Protein AF-A0A0F9FV15-F1 (afdb_monomer_lite)

Structure (mmCIF, N/CA/C/O backbone):
data_AF-A0A0F9FV15-F1
#
_entry.id   AF-A0A0F9FV15-F1
#
loop_
_atom_site.group_PDB
_atom_site.id
_atom_site.type_symbol
_atom_site.label_atom_id
_atom_site.label_alt_id
_atom_site.label_comp_id
_atom_site.label_asym_id
_atom_site.label_entity_id
_atom_site.label_seq_id
_atom_site.pdbx_PDB_ins_code
_atom_site.Cartn_x
_atom_site.Cartn_y
_atom_site.Cartn_z
_atom_site.occupancy
_atom_site.B_iso_or_equiv
_atom_site.auth_seq_id
_atom_site.auth_comp_id
_atom_site.auth_asym_id
_atom_site.auth_atom_id
_atom_site.pdbx_PDB_model_num
ATOM 1 N N . MET A 1 1 ? 8.257 -14.626 1.546 1.00 50.00 1 MET A N 1
ATOM 2 C CA . MET A 1 1 ? 8.075 -13.370 0.787 1.00 50.00 1 MET A CA 1
ATOM 3 C C . MET A 1 1 ? 9.461 -12.775 0.579 1.00 50.00 1 MET A C 1
ATOM 5 O O . MET A 1 1 ? 10.191 -12.655 1.554 1.00 50.00 1 MET A O 1
ATOM 9 N N . ASN A 1 2 ? 9.892 -12.571 -0.666 1.00 50.44 2 ASN A N 1
ATOM 10 C CA . ASN A 1 2 ? 11.296 -12.296 -0.991 1.00 50.44 2 ASN A CA 1
ATOM 11 C C . ASN A 1 2 ? 11.579 -10.790 -0.816 1.00 50.44 2 ASN A C 1
ATOM 13 O O . ASN A 1 2 ? 11.057 -9.990 -1.587 1.00 50.44 2 ASN A O 1
ATOM 17 N N . PHE A 1 3 ? 12.352 -10.392 0.203 1.00 55.72 3 PHE A N 1
ATOM 18 C CA . PHE A 1 3 ? 12.644 -8.977 0.518 1.00 55.72 3 PHE A CA 1
ATOM 19 C C . PHE A 1 3 ? 13.227 -8.197 -0.671 1.00 55.72 3 PHE A C 1
ATOM 21 O O . PHE A 1 3 ? 12.973 -7.001 -0.813 1.00 55.72 3 PHE A O 1
ATOM 28 N N . ASN A 1 4 ? 13.945 -8.893 -1.555 1.00 61.78 4 ASN A N 1
ATOM 29 C CA . ASN A 1 4 ? 14.524 -8.318 -2.766 1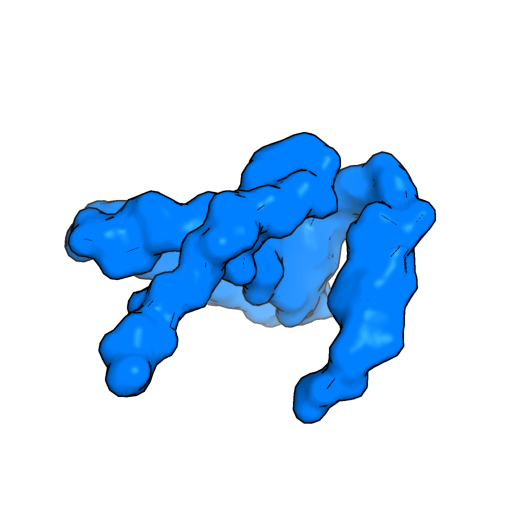.00 61.78 4 ASN A CA 1
ATOM 30 C C . ASN A 1 4 ? 13.462 -7.738 -3.711 1.00 61.78 4 ASN A C 1
ATOM 32 O O . ASN A 1 4 ? 13.686 -6.674 -4.272 1.00 61.78 4 ASN A O 1
ATOM 36 N N . LEU A 1 5 ? 12.278 -8.356 -3.807 1.00 63.38 5 LEU A N 1
ATOM 37 C CA . LEU A 1 5 ? 11.207 -7.897 -4.699 1.00 63.38 5 LEU A CA 1
ATOM 38 C C . LEU A 1 5 ? 10.641 -6.538 -4.263 1.00 63.38 5 LEU A C 1
ATOM 40 O O . LEU A 1 5 ? 10.413 -5.666 -5.092 1.00 63.38 5 LEU A O 1
ATOM 44 N N . ILE A 1 6 ? 10.445 -6.333 -2.956 1.00 65.88 6 ILE A N 1
ATOM 45 C CA . ILE A 1 6 ? 9.956 -5.051 -2.420 1.00 65.88 6 ILE A CA 1
ATOM 46 C C . ILE A 1 6 ? 10.995 -3.956 -2.671 1.00 65.88 6 ILE A C 1
ATOM 48 O O . ILE A 1 6 ? 10.652 -2.856 -3.094 1.00 65.88 6 ILE A O 1
ATOM 52 N N . TYR A 1 7 ? 12.275 -4.261 -2.455 1.00 66.19 7 TYR A N 1
ATOM 53 C CA . TYR A 1 7 ? 13.356 -3.317 -2.726 1.00 66.19 7 TYR A CA 1
ATOM 54 C C . TYR A 1 7 ? 13.501 -2.986 -4.214 1.00 66.19 7 TYR A C 1
ATOM 56 O O . TYR A 1 7 ? 13.782 -1.838 -4.543 1.00 66.19 7 TYR A O 1
ATOM 64 N N . GLU A 1 8 ? 13.301 -3.951 -5.110 1.00 63.88 8 GLU A N 1
ATOM 65 C CA . GLU A 1 8 ? 13.301 -3.722 -6.559 1.00 63.88 8 GLU A CA 1
ATOM 66 C C . GLU A 1 8 ? 12.119 -2.857 -7.008 1.00 63.88 8 GLU A C 1
ATOM 68 O O . GLU A 1 8 ? 12.313 -1.941 -7.806 1.00 63.88 8 GLU A O 1
ATOM 73 N N . ILE A 1 9 ? 10.928 -3.080 -6.439 1.00 66.38 9 ILE A N 1
ATOM 74 C CA . ILE A 1 9 ? 9.743 -2.240 -6.666 1.00 66.38 9 ILE A CA 1
ATOM 75 C C . ILE A 1 9 ? 10.018 -0.794 -6.237 1.00 66.38 9 ILE A C 1
ATOM 77 O O . ILE A 1 9 ? 9.727 0.137 -6.979 1.00 66.38 9 ILE A O 1
ATOM 81 N N . LEU A 1 10 ? 10.624 -0.590 -5.066 1.00 64.69 10 LEU A N 1
ATOM 82 C CA . LEU A 1 10 ? 10.887 0.753 -4.536 1.00 64.69 10 LEU A CA 1
ATOM 83 C C . LEU A 1 10 ? 12.063 1.465 -5.207 1.00 64.69 10 LEU A C 1
ATOM 85 O O . LEU A 1 10 ? 12.116 2.693 -5.208 1.00 64.69 10 LEU A O 1
ATOM 89 N N . LYS A 1 11 ? 13.014 0.714 -5.773 1.00 64.12 11 LYS A N 1
ATOM 90 C CA . LYS A 1 11 ? 14.137 1.270 -6.539 1.00 64.12 11 LYS A CA 1
ATOM 91 C C . LYS A 1 11 ? 13.740 1.723 -7.944 1.00 64.12 11 LYS A C 1
ATOM 93 O O . LYS A 1 11 ? 14.502 2.487 -8.530 1.00 64.12 11 LYS A O 1
ATOM 98 N N . ASN A 1 12 ? 12.588 1.293 -8.465 1.00 63.88 12 ASN A N 1
ATOM 99 C CA . ASN A 1 12 ? 12.044 1.779 -9.730 1.00 63.88 12 ASN A CA 1
ATOM 100 C C . ASN A 1 12 ? 10.991 2.879 -9.481 1.00 63.88 12 ASN A C 1
ATOM 102 O O . ASN A 1 12 ? 9.872 2.585 -9.065 1.00 63.88 12 ASN A O 1
ATOM 106 N N . PRO A 1 13 ? 11.325 4.158 -9.735 1.00 52.00 13 PRO A N 1
ATOM 107 C CA . PRO A 1 13 ? 10.467 5.309 -9.451 1.00 52.00 13 PRO A CA 1
ATOM 108 C C . PRO A 1 13 ? 9.295 5.499 -10.431 1.00 52.00 13 PRO A C 1
ATOM 110 O O . PRO A 1 13 ? 8.634 6.535 -10.365 1.00 52.00 13 PRO A O 1
ATOM 113 N N . ASP A 1 14 ? 9.010 4.524 -11.297 1.00 53.75 14 ASP A N 1
ATOM 114 C CA . ASP A 1 14 ? 7.703 4.369 -11.946 1.00 53.75 14 ASP A CA 1
ATOM 115 C C . ASP A 1 14 ? 6.751 3.683 -10.942 1.00 53.75 14 ASP A C 1
ATOM 117 O O . ASP A 1 14 ? 6.433 2.508 -11.082 1.00 53.75 14 ASP A O 1
ATOM 121 N N . LYS A 1 15 ? 6.551 4.258 -9.746 1.00 52.66 15 LYS A N 1
ATOM 122 C CA . LYS A 1 15 ? 5.327 4.987 -9.350 1.00 52.66 15 LYS A CA 1
ATOM 123 C C . LYS A 1 15 ? 4.057 4.258 -9.786 1.00 52.66 15 LYS A C 1
ATOM 125 O O . LYS A 1 15 ? 3.677 4.338 -10.945 1.00 52.66 15 LYS A O 1
ATOM 130 N N . GLU A 1 16 ? 3.414 3.602 -8.822 1.00 50.75 16 GLU A N 1
ATOM 131 C CA . GLU A 1 16 ? 2.010 3.180 -8.872 1.00 50.75 16 GLU A CA 1
ATOM 132 C C . GLU A 1 16 ? 1.560 2.648 -10.245 1.00 50.75 16 GLU A C 1
ATOM 134 O O . GLU A 1 16 ? 0.812 3.254 -11.009 1.00 50.75 16 GLU A O 1
ATOM 139 N N . ASN A 1 17 ? 2.102 1.498 -10.613 1.00 60.78 17 ASN A N 1
ATOM 140 C CA . ASN A 1 17 ? 1.748 0.808 -11.842 1.00 60.78 17 ASN A CA 1
ATOM 141 C C . ASN A 1 17 ? 0.347 0.200 -11.649 1.00 60.78 17 ASN A C 1
ATOM 143 O O . ASN A 1 17 ? -0.067 -0.055 -10.522 1.00 60.78 17 ASN A O 1
ATOM 147 N N . LEU A 1 18 ? -0.359 -0.171 -12.725 1.00 61.81 18 LEU A N 1
ATOM 148 C CA . LEU A 1 18 ? -1.689 -0.827 -12.659 1.00 61.81 18 LEU A CA 1
ATOM 149 C C . LEU A 1 18 ? -1.774 -2.075 -11.745 1.00 61.81 18 LEU A C 1
ATOM 151 O O . LEU A 1 18 ? -2.858 -2.618 -11.543 1.00 61.81 18 LEU A O 1
ATOM 155 N N . ARG A 1 19 ? -0.630 -2.562 -11.255 1.00 72.69 19 ARG A N 1
ATOM 156 C CA . ARG A 1 19 ? -0.461 -3.748 -10.421 1.00 72.69 19 ARG A CA 1
ATOM 157 C C . ARG A 1 19 ? 0.106 -3.459 -9.030 1.00 72.69 19 ARG A C 1
ATOM 159 O O . ARG A 1 19 ? 0.211 -4.406 -8.263 1.00 72.69 19 ARG A O 1
ATOM 166 N N . ILE A 1 20 ? 0.526 -2.236 -8.704 1.00 78.56 20 ILE A N 1
ATOM 167 C CA . ILE A 1 20 ? 1.154 -1.921 -7.413 1.00 78.56 20 ILE A CA 1
ATOM 168 C C . ILE A 1 20 ? 0.519 -0.662 -6.847 1.00 78.56 20 ILE A C 1
ATOM 170 O O . ILE A 1 20 ? 0.592 0.392 -7.466 1.00 78.56 20 ILE A O 1
ATOM 174 N N . GLU A 1 21 ? -0.055 -0.779 -5.655 1.00 84.06 21 GLU A N 1
ATOM 175 C CA . GLU A 1 21 ? -0.725 0.327 -4.976 1.00 84.06 21 GLU A CA 1
ATOM 176 C C . GLU A 1 21 ? -0.123 0.536 -3.581 1.00 84.06 21 GLU A C 1
ATOM 178 O O . GLU A 1 21 ? 0.111 -0.424 -2.835 1.00 84.06 21 GLU A O 1
ATOM 183 N N . TYR A 1 22 ? 0.168 1.790 -3.229 1.00 86.81 22 TYR A N 1
ATOM 184 C CA . TYR A 1 22 ? 0.790 2.150 -1.953 1.00 86.81 22 TYR A CA 1
ATOM 185 C C . TYR A 1 22 ? -0.256 2.665 -0.974 1.00 86.81 22 TYR A C 1
ATOM 187 O O . TYR A 1 22 ? -1.080 3.512 -1.312 1.00 86.81 22 TYR A O 1
ATOM 195 N N . LYS A 1 23 ? -0.216 2.175 0.266 1.00 87.69 23 LYS A N 1
ATOM 196 C CA . LYS A 1 23 ? -1.092 2.646 1.341 1.00 87.69 23 LYS A CA 1
ATOM 197 C C . LYS A 1 23 ? -0.307 2.901 2.615 1.00 87.69 23 LYS A C 1
ATOM 199 O O . LYS A 1 23 ? 0.579 2.140 2.999 1.00 87.69 23 LYS A O 1
ATOM 204 N N . GLN A 1 24 ? -0.702 3.947 3.321 1.00 88.50 24 GLN A N 1
ATOM 205 C CA . GLN A 1 24 ? -0.180 4.292 4.640 1.00 88.50 24 GLN A CA 1
ATOM 206 C C . GLN A 1 24 ? -0.808 3.418 5.730 1.00 88.50 24 GLN A C 1
ATOM 208 O O . GLN A 1 24 ? -1.932 2.941 5.567 1.00 88.50 24 GLN A O 1
ATOM 213 N N . PHE A 1 25 ? -0.143 3.257 6.878 1.00 86.75 25 PHE A N 1
ATOM 214 C CA . PHE A 1 25 ? -0.668 2.449 7.990 1.00 86.75 25 PHE A CA 1
ATOM 215 C C . PHE A 1 25 ? -2.029 2.921 8.500 1.00 86.75 25 PHE A C 1
ATOM 217 O O . PHE A 1 25 ? -2.845 2.096 8.904 1.00 86.75 25 PHE A O 1
ATOM 224 N N . GLY A 1 26 ? -2.317 4.222 8.390 1.00 84.19 26 GLY A N 1
ATOM 225 C CA . GLY A 1 26 ? -3.596 4.798 8.806 1.00 84.19 26 GLY A CA 1
ATOM 226 C C . GLY A 1 26 ? -4.824 4.181 8.122 1.00 84.19 26 GLY A C 1
ATOM 227 O O . GLY A 1 26 ? -5.941 4.291 8.635 1.00 84.19 26 GLY A O 1
ATOM 228 N N . ILE A 1 27 ? -4.648 3.479 6.993 1.00 85.69 27 ILE A N 1
ATOM 229 C CA . ILE A 1 27 ? -5.745 2.750 6.348 1.00 85.69 27 ILE A CA 1
ATOM 230 C C . ILE A 1 27 ? -6.288 1.604 7.217 1.00 85.69 27 ILE A C 1
ATOM 232 O O . ILE A 1 27 ? -7.453 1.222 7.088 1.00 85.69 27 ILE A O 1
ATOM 236 N N . LEU A 1 28 ? -5.467 1.089 8.137 1.00 85.12 28 LEU A N 1
ATOM 237 C CA . LEU A 1 28 ? -5.803 0.000 9.050 1.00 85.12 28 LEU A CA 1
ATOM 238 C C . LEU A 1 28 ? -6.410 0.481 10.377 1.00 85.12 28 LEU A C 1
ATOM 240 O O . LEU A 1 28 ? -6.843 -0.355 11.170 1.00 85.12 28 LEU A O 1
ATOM 244 N N . ASP A 1 29 ? -6.514 1.787 10.621 1.00 86.31 29 ASP A N 1
ATOM 245 C CA . ASP A 1 29 ? -6.964 2.295 11.924 1.00 86.31 29 ASP A CA 1
ATOM 246 C C . ASP A 1 29 ? -8.493 2.384 12.015 1.00 86.31 29 ASP A C 1
ATOM 248 O O . ASP A 1 29 ? -9.105 2.007 13.016 1.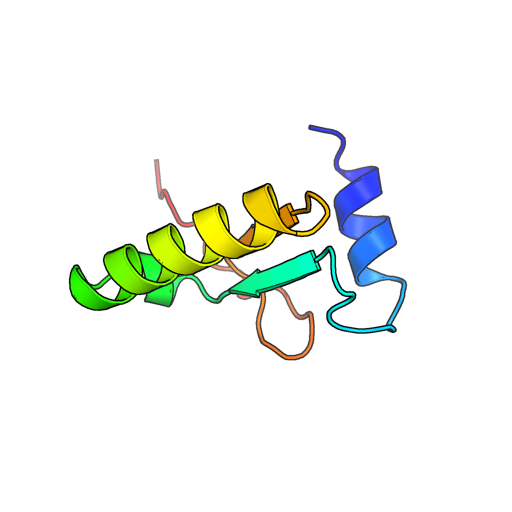00 86.31 29 ASP A O 1
ATOM 252 N N . LYS A 1 30 ? -9.150 2.852 10.947 1.00 86.19 30 LYS A N 1
ATOM 253 C CA . LYS A 1 30 ? -10.596 3.136 10.940 1.00 86.19 30 LYS A CA 1
ATOM 254 C C . LYS A 1 30 ? -11.384 2.071 10.185 1.00 86.19 30 LYS A C 1
ATOM 256 O O . LYS A 1 30 ? -10.991 1.634 9.106 1.00 86.19 30 LYS A O 1
ATOM 261 N N . LYS A 1 31 ? -12.568 1.707 10.699 1.00 86.38 31 LYS A N 1
ATOM 262 C CA . LYS A 1 31 ? -13.483 0.737 10.058 1.00 86.38 31 LYS A CA 1
ATOM 263 C C . LYS A 1 31 ? -13.839 1.125 8.618 1.00 86.38 31 LYS A C 1
ATOM 265 O O . LYS A 1 31 ? -13.938 0.261 7.754 1.00 86.38 31 LYS A O 1
ATOM 270 N N . GLU A 1 32 ? -14.030 2.414 8.365 1.00 87.12 32 GLU A N 1
ATOM 271 C CA . GLU A 1 32 ? -14.354 2.92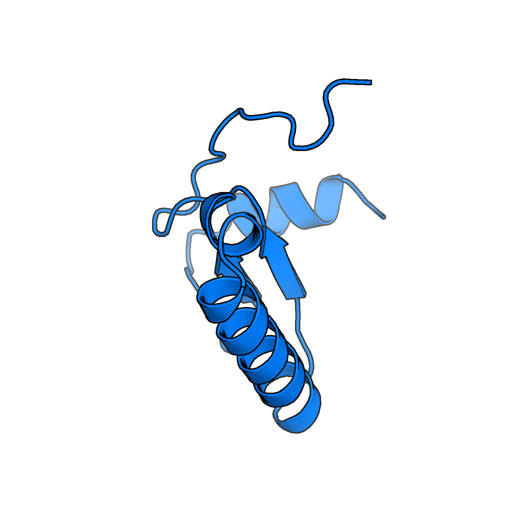7 7.034 1.00 87.12 32 GLU A CA 1
ATOM 272 C C . GLU A 1 32 ? -13.167 2.826 6.068 1.00 87.12 32 GLU A C 1
ATOM 274 O O . GLU A 1 32 ? -13.329 2.359 4.943 1.00 87.12 32 GLU A O 1
ATOM 279 N N . SER A 1 33 ? -11.958 3.154 6.530 1.00 85.19 33 SER A N 1
ATOM 280 C CA . SER A 1 33 ? -10.723 2.989 5.756 1.00 85.19 33 SER A CA 1
ATOM 281 C C . SER A 1 33 ? -10.445 1.521 5.420 1.00 85.19 33 SER A C 1
ATOM 283 O O . SER A 1 33 ? -10.111 1.207 4.281 1.00 85.19 33 SER A O 1
ATOM 285 N N . LYS A 1 34 ? -10.703 0.598 6.357 1.00 87.81 34 LYS A N 1
ATOM 286 C CA . LYS A 1 34 ? -10.627 -0.851 6.102 1.00 87.81 34 LYS A CA 1
ATOM 287 C C . LYS A 1 34 ? -11.597 -1.301 5.011 1.00 87.81 34 LYS A C 1
ATOM 289 O O . LYS A 1 34 ? -11.234 -2.127 4.183 1.00 87.81 34 LYS A O 1
ATOM 294 N N . LYS A 1 35 ? -12.823 -0.762 4.979 1.00 89.75 35 LYS A N 1
ATOM 295 C CA . LYS A 1 35 ? -13.780 -1.067 3.899 1.00 89.75 35 LYS A CA 1
ATOM 296 C C . LYS A 1 35 ? -13.269 -0.592 2.539 1.00 89.75 35 LYS A C 1
ATOM 298 O O . LYS A 1 35 ? -13.390 -1.334 1.570 1.00 89.75 35 LYS A O 1
ATOM 303 N N . LYS A 1 36 ? -12.676 0.606 2.473 1.00 87.44 36 LYS A N 1
ATOM 304 C CA . LYS A 1 36 ? -12.044 1.112 1.244 1.00 87.44 36 LYS A CA 1
ATOM 305 C C . LYS A 1 36 ? -10.916 0.188 0.780 1.00 87.44 36 LYS A C 1
ATOM 307 O O . LYS A 1 36 ? -10.935 -0.228 -0.371 1.00 87.44 36 LYS A O 1
ATOM 312 N N . LEU A 1 37 ? -10.043 -0.238 1.697 1.00 88.94 37 LEU A N 1
ATOM 313 C CA . LEU A 1 37 ? -8.980 -1.204 1.402 1.00 88.94 37 LEU A CA 1
ATOM 314 C C . LEU A 1 37 ? -9.529 -2.523 0.837 1.00 88.94 37 LEU A C 1
ATOM 316 O O . LEU A 1 37 ? -8.987 -3.056 -0.123 1.00 88.94 37 LEU A O 1
ATOM 320 N N . VAL A 1 38 ? -10.625 -3.047 1.393 1.00 88.69 38 VAL A N 1
ATOM 321 C CA . VAL A 1 38 ? -11.268 -4.262 0.860 1.00 88.69 38 VAL A CA 1
ATOM 322 C C . VAL A 1 38 ? -11.755 -4.050 -0.574 1.00 88.69 38 VAL A C 1
ATOM 324 O O . VAL A 1 38 ? -11.543 -4.916 -1.420 1.00 88.69 38 VAL A O 1
ATOM 327 N N . HIS A 1 39 ? -12.377 -2.909 -0.878 1.00 88.12 39 HIS A N 1
ATOM 328 C CA . HIS A 1 39 ? -12.811 -2.609 -2.245 1.00 88.12 39 HIS A CA 1
ATOM 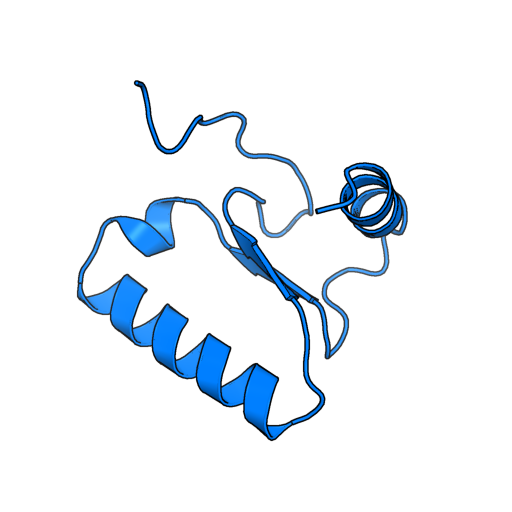329 C C . HIS A 1 39 ? -11.632 -2.488 -3.216 1.00 88.12 39 HIS A C 1
ATOM 331 O O . HIS A 1 39 ? -11.724 -2.972 -4.342 1.00 88.12 39 HIS A O 1
ATOM 337 N N . GLU A 1 40 ? -10.524 -1.893 -2.782 1.00 85.81 40 GLU A N 1
ATOM 338 C CA . GLU A 1 40 ? -9.293 -1.791 -3.573 1.00 85.81 40 GLU A CA 1
ATOM 339 C C . GLU A 1 40 ? -8.680 -3.175 -3.835 1.00 85.81 40 GLU A C 1
ATOM 341 O O . GLU A 1 40 ? -8.383 -3.500 -4.984 1.00 85.81 40 GLU A O 1
ATOM 346 N N . ILE A 1 41 ? -8.611 -4.050 -2.821 1.00 86.25 41 ILE A N 1
ATOM 347 C CA . ILE A 1 41 ? -8.175 -5.451 -2.976 1.00 86.25 41 ILE A CA 1
ATOM 348 C C . ILE A 1 41 ? -9.019 -6.168 -4.038 1.00 86.25 41 ILE A C 1
ATOM 350 O O . ILE A 1 41 ? -8.476 -6.825 -4.931 1.00 86.25 41 ILE A O 1
ATOM 354 N N . VAL A 1 42 ? -10.347 -6.036 -3.961 1.00 85.44 42 VAL A N 1
ATOM 355 C CA . VAL A 1 42 ? -11.271 -6.631 -4.939 1.00 85.44 42 VAL A CA 1
ATOM 356 C C . VAL A 1 42 ? -11.044 -6.037 -6.333 1.00 85.44 42 VAL A C 1
ATOM 358 O O . VAL A 1 42 ? -11.000 -6.773 -7.318 1.00 85.44 42 VAL A O 1
ATOM 361 N N . GLY A 1 43 ? -10.848 -4.720 -6.429 1.00 83.00 43 GLY A N 1
ATOM 362 C CA . GLY A 1 43 ? -10.585 -4.021 -7.686 1.00 83.00 43 GLY A CA 1
ATOM 363 C C . GLY A 1 43 ? -9.303 -4.486 -8.379 1.00 83.00 43 GLY A C 1
ATOM 364 O O . GLY A 1 43 ? -9.324 -4.774 -9.576 1.00 83.00 43 GLY A O 1
ATOM 365 N N . ILE A 1 44 ? -8.205 -4.616 -7.631 1.00 83.31 44 ILE A N 1
ATOM 366 C CA . ILE A 1 44 ? -6.921 -5.109 -8.150 1.00 83.31 44 ILE A CA 1
ATOM 367 C C . ILE A 1 44 ? -7.038 -6.573 -8.583 1.00 83.31 44 ILE A C 1
ATOM 369 O O . ILE A 1 44 ? -6.567 -6.940 -9.664 1.00 83.31 44 ILE A O 1
ATOM 373 N N . SER A 1 45 ? -7.704 -7.397 -7.768 1.00 80.00 45 SER A N 1
ATOM 374 C CA . SER A 1 45 ? -7.888 -8.827 -8.042 1.00 80.00 45 SER A CA 1
ATOM 375 C C . SER A 1 45 ? -8.671 -9.068 -9.335 1.00 80.00 45 SER A C 1
ATOM 377 O O . SER A 1 45 ? -8.309 -9.948 -10.109 1.00 80.00 45 SER A O 1
ATOM 379 N N . ASN A 1 46 ? -9.701 -8.257 -9.602 1.00 79.44 46 ASN A N 1
ATOM 380 C CA . ASN A 1 46 ? -10.562 -8.412 -10.777 1.00 79.44 46 ASN A CA 1
ATOM 381 C C . ASN A 1 46 ? -9.979 -7.842 -12.079 1.00 79.44 46 ASN A C 1
ATOM 383 O O . ASN A 1 46 ? -10.412 -8.252 -13.153 1.00 79.44 46 ASN A O 1
ATOM 387 N N . LYS A 1 47 ? -9.046 -6.881 -12.023 1.00 73.75 47 LYS A N 1
ATOM 388 C CA . LYS A 1 47 ? -8.496 -6.250 -13.236 1.00 73.75 47 LYS A CA 1
ATOM 389 C C . LYS A 1 47 ? -7.313 -7.021 -13.821 1.00 73.75 47 LYS A C 1
ATOM 391 O O . LYS A 1 47 ? -7.381 -7.477 -14.957 1.00 73.75 47 LYS A O 1
ATOM 396 N N . TYR A 1 48 ? -6.220 -7.131 -13.067 1.00 73.44 48 TYR A N 1
ATOM 397 C CA . TYR A 1 48 ? -4.943 -7.651 -13.586 1.00 73.44 48 TYR A CA 1
ATOM 398 C C . TYR A 1 48 ? -4.160 -8.497 -12.573 1.00 73.44 48 TYR A C 1
ATOM 400 O O . TYR A 1 48 ? -3.098 -9.019 -12.917 1.00 73.44 48 TYR A O 1
ATOM 408 N N . GLY A 1 49 ? -4.647 -8.604 -11.330 1.00 76.50 49 GLY A N 1
ATOM 409 C CA . GLY A 1 49 ? -3.825 -9.010 -10.193 1.00 76.50 49 GLY A CA 1
ATOM 410 C C . GLY A 1 49 ? -2.799 -7.931 -9.820 1.00 76.50 49 GLY A C 1
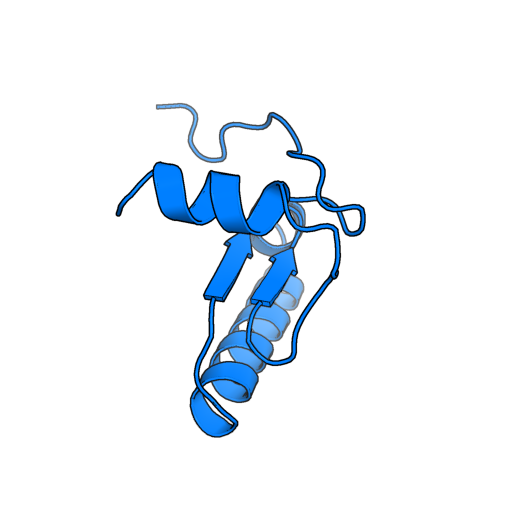ATOM 411 O O . GLY A 1 49 ? -2.513 -7.017 -10.596 1.00 76.50 49 GLY A O 1
ATOM 412 N N . GLY A 1 50 ? -2.244 -8.008 -8.611 1.00 84.31 50 GLY A N 1
ATOM 413 C CA . GLY A 1 50 ? -1.320 -6.982 -8.137 1.00 84.31 50 GLY A CA 1
ATOM 414 C C . GLY A 1 50 ? -0.926 -7.123 -6.676 1.00 84.31 50 GLY A C 1
ATOM 415 O O . GLY A 1 50 ? -1.165 -8.155 -6.048 1.00 84.31 50 GLY A O 1
ATOM 416 N N . HIS A 1 51 ? -0.249 -6.106 -6.158 1.00 82.62 51 HIS A N 1
ATOM 417 C CA . HIS A 1 51 ? 0.286 -6.029 -4.807 1.00 82.62 51 HIS A CA 1
ATOM 418 C C . HIS A 1 51 ? -0.154 -4.709 -4.175 1.00 82.62 51 HIS A C 1
ATOM 420 O O . HIS A 1 51 ? 0.002 -3.647 -4.771 1.00 82.62 51 HIS A O 1
ATOM 426 N N . ILE A 1 52 ? -0.667 -4.777 -2.949 1.00 86.06 52 ILE A N 1
ATOM 427 C CA . ILE A 1 52 ? -0.875 -3.594 -2.113 1.00 86.06 52 ILE A CA 1
ATOM 428 C C . ILE A 1 52 ? 0.236 -3.586 -1.074 1.00 86.06 52 ILE A C 1
ATOM 430 O O . ILE A 1 52 ? 0.373 -4.539 -0.304 1.00 86.06 52 ILE A O 1
ATOM 434 N N . LEU A 1 53 ? 1.032 -2.522 -1.059 1.00 86.25 53 LEU A N 1
ATOM 435 C CA . LEU A 1 53 ? 2.082 -2.333 -0.066 1.00 86.25 53 LEU A CA 1
ATOM 436 C C . LEU A 1 53 ? 1.581 -1.382 1.018 1.00 86.25 53 LEU A C 1
ATOM 438 O O . LEU A 1 53 ? 1.292 -0.217 0.752 1.00 86.25 53 LEU A O 1
ATOM 442 N N . ILE A 1 54 ? 1.487 -1.888 2.247 1.00 87.69 54 ILE A N 1
ATOM 443 C CA . ILE A 1 54 ? 1.031 -1.124 3.411 1.00 87.69 54 ILE A CA 1
ATOM 444 C C . ILE A 1 54 ? 2.243 -0.604 4.194 1.00 87.69 54 ILE A C 1
ATOM 446 O O . ILE A 1 54 ? 3.215 -1.330 4.392 1.00 87.69 54 ILE A O 1
ATOM 450 N N . GLY A 1 55 ? 2.161 0.638 4.669 1.00 86.19 55 GLY A N 1
ATOM 451 C CA . GLY A 1 55 ? 3.236 1.324 5.386 1.00 86.19 55 GLY A CA 1
ATOM 452 C C . GLY A 1 55 ? 4.177 2.104 4.476 1.00 86.19 55 GLY A C 1
ATOM 453 O O . GLY A 1 55 ? 5.328 2.359 4.844 1.00 86.19 55 GLY A O 1
ATOM 454 N N . ILE A 1 56 ? 3.699 2.466 3.284 1.00 86.38 56 ILE A N 1
ATOM 455 C CA . ILE A 1 56 ? 4.434 3.254 2.299 1.00 86.38 56 ILE A CA 1
ATOM 456 C C . ILE A 1 56 ? 3.627 4.517 2.000 1.00 86.38 56 ILE A C 1
ATOM 458 O O . ILE A 1 56 ? 2.420 4.466 1.771 1.00 86.38 56 ILE A O 1
ATOM 462 N N . THR A 1 57 ? 4.298 5.663 2.046 1.00 83.19 57 THR A N 1
ATOM 463 C CA . THR A 1 57 ? 3.733 6.955 1.639 1.00 83.19 57 THR A CA 1
ATOM 464 C C . THR A 1 57 ? 3.476 6.983 0.132 1.00 83.19 57 THR A C 1
ATOM 466 O O . THR A 1 57 ? 4.118 6.257 -0.624 1.00 83.19 57 THR A O 1
ATOM 469 N N . GLU A 1 58 ? 2.618 7.890 -0.334 1.00 78.31 58 GLU A N 1
ATOM 470 C CA . GLU A 1 58 ? 2.336 8.086 -1.770 1.00 78.31 58 GLU A CA 1
ATOM 471 C C . GLU A 1 58 ? 3.605 8.370 -2.600 1.00 78.31 58 GLU A C 1
ATOM 473 O O . GLU A 1 58 ? 3.683 8.058 -3.783 1.00 78.31 58 GLU A O 1
ATOM 478 N N . ASN A 1 59 ? 4.658 8.886 -1.957 1.00 78.31 59 ASN A N 1
ATOM 479 C CA . ASN A 1 59 ? 5.958 9.149 -2.575 1.00 78.31 59 ASN A CA 1
ATOM 480 C C . ASN A 1 59 ? 6.904 7.931 -2.586 1.00 78.31 59 ASN A C 1
ATOM 482 O O . ASN A 1 59 ? 8.098 8.093 -2.840 1.00 78.31 59 ASN A O 1
ATOM 486 N N . GLY A 1 60 ? 6.423 6.733 -2.240 1.00 75.75 60 GLY A N 1
ATOM 487 C CA . GLY A 1 60 ? 7.230 5.510 -2.203 1.00 75.75 60 GLY A CA 1
ATOM 488 C C . GLY A 1 60 ? 8.214 5.432 -1.028 1.00 75.75 60 GLY A C 1
ATOM 489 O O . GLY A 1 60 ? 9.111 4.594 -1.028 1.00 75.75 60 GLY A O 1
ATOM 490 N N . LYS A 1 61 ? 8.087 6.298 -0.013 1.00 81.69 61 LYS A N 1
ATOM 491 C CA . LYS A 1 61 ? 8.923 6.239 1.202 1.00 81.69 61 LYS A CA 1
ATOM 492 C C . LYS A 1 61 ? 8.269 5.376 2.273 1.00 81.69 61 LYS A C 1
ATOM 494 O O . LYS A 1 61 ? 7.072 5.526 2.515 1.00 81.69 61 LYS A O 1
ATOM 499 N N . PHE A 1 62 ? 9.060 4.549 2.953 1.00 83.12 62 PHE A N 1
ATOM 500 C CA . PHE A 1 62 ? 8.615 3.800 4.129 1.00 83.12 62 PHE A CA 1
ATOM 501 C C . PHE A 1 62 ? 8.204 4.741 5.265 1.00 83.12 62 PHE A C 1
ATOM 503 O O . PHE A 1 62 ? 8.903 5.708 5.559 1.00 83.12 62 PHE A O 1
ATOM 510 N N . GLU A 1 63 ? 7.108 4.422 5.951 1.00 82.25 63 GLU A N 1
ATOM 511 C CA . GLU A 1 63 ? 6.647 5.196 7.111 1.00 82.25 63 GLU A CA 1
ATOM 512 C C . GLU A 1 63 ? 7.447 4.918 8.391 1.00 82.25 63 GLU A C 1
ATOM 514 O O . GLU A 1 63 ? 7.309 5.649 9.369 1.00 82.25 63 GLU A O 1
ATOM 519 N N . GLY A 1 64 ? 8.270 3.862 8.412 1.00 70.19 64 GLY A N 1
ATOM 520 C CA . GLY A 1 64 ? 9.123 3.520 9.557 1.00 70.19 64 GLY A CA 1
ATOM 521 C C . GLY A 1 64 ? 8.367 3.076 10.816 1.00 70.19 64 GLY A C 1
ATOM 522 O O . GLY A 1 64 ? 8.972 2.939 11.874 1.00 70.19 64 GLY A O 1
ATOM 523 N N . LYS A 1 65 ? 7.053 2.844 10.723 1.00 66.00 65 LYS A N 1
ATOM 524 C CA . LYS A 1 65 ? 6.233 2.316 11.820 1.00 66.00 65 LYS A CA 1
ATOM 525 C C . LYS A 1 65 ? 6.174 0.794 11.736 1.00 66.00 65 LYS A C 1
ATOM 527 O O . LYS A 1 65 ? 5.913 0.244 10.671 1.00 66.00 65 LYS A O 1
ATOM 532 N N . ILE A 1 66 ? 6.396 0.116 12.858 1.00 60.22 66 ILE A N 1
ATOM 533 C CA . ILE A 1 66 ? 6.133 -1.320 12.975 1.00 60.22 66 ILE A CA 1
ATOM 534 C C . ILE A 1 66 ? 4.642 -1.456 13.330 1.00 60.22 66 ILE A C 1
ATOM 536 O O . ILE A 1 66 ? 4.246 -0.990 14.397 1.00 60.22 66 ILE A O 1
ATOM 540 N N . PRO A 1 67 ? 3.796 -2.042 12.464 1.00 50.16 67 PRO A N 1
ATOM 541 C CA . PRO A 1 67 ? 2.345 -2.107 12.685 1.00 50.16 67 PRO A CA 1
ATOM 542 C C . PRO A 1 67 ? 1.936 -3.026 13.841 1.00 50.16 67 PRO A C 1
ATOM 544 O O . PRO A 1 67 ? 0.807 -2.953 14.315 1.00 50.16 67 PRO A O 1
ATOM 547 N N . PHE A 1 68 ? 2.850 -3.878 14.300 1.00 55.84 68 PHE A N 1
ATOM 548 C CA . PHE A 1 68 ? 2.646 -4.790 15.414 1.00 55.84 68 PHE A CA 1
ATOM 549 C C . PHE A 1 68 ? 3.880 -4.696 16.308 1.00 55.84 68 PHE A C 1
ATOM 551 O O . PHE A 1 68 ? 4.887 -5.354 16.053 1.00 55.84 68 PHE A O 1
ATOM 558 N N . SER A 1 69 ? 3.843 -3.825 17.316 1.00 45.09 69 SER A N 1
ATOM 559 C CA . SER A 1 69 ? 4.749 -3.977 18.452 1.00 45.09 69 SER A CA 1
ATOM 560 C C . SER A 1 69 ? 4.350 -5.276 19.152 1.00 45.09 69 SER A C 1
ATOM 562 O O . SER A 1 69 ? 3.299 -5.321 19.795 1.00 45.09 69 SER A O 1
ATOM 564 N N . VAL A 1 70 ? 5.120 -6.338 18.924 1.00 42.34 70 VAL A N 1
ATOM 565 C CA . VAL A 1 70 ? 5.077 -7.555 19.746 1.00 42.34 70 VAL A CA 1
ATOM 566 C C . VAL A 1 70 ? 5.812 -7.268 21.045 1.00 42.34 70 VAL A C 1
ATOM 568 O O . VAL A 1 70 ? 6.894 -6.643 20.957 1.00 42.34 70 VAL A O 1
#

Secondary structure (DSSP, 8-state):
--HHHHHHHHHS---S-TTEEEE-GGGGTSHHHHHHHHHHHHHHHHHT--EEEESB-TTS-B----S---

InterPro domains:
  IPR007421 Schlafen, AlbA_2 domain [PF04326] (16-64)
  IPR038461 Schlafen, AlbA_2 domain superfamily [G3DSA:3.30.950.30] (4-70)

Radius of gyration: 12.56 Å; chains: 1; bounding box: 29×22×33 Å

Organism: NCBI:txid412755

pLDDT: mean 74.7, std 13.45, range [42.34, 89.75]

Foldseek 3Di:
DDPVVLVVVLVDQPADDLAEAEEEQV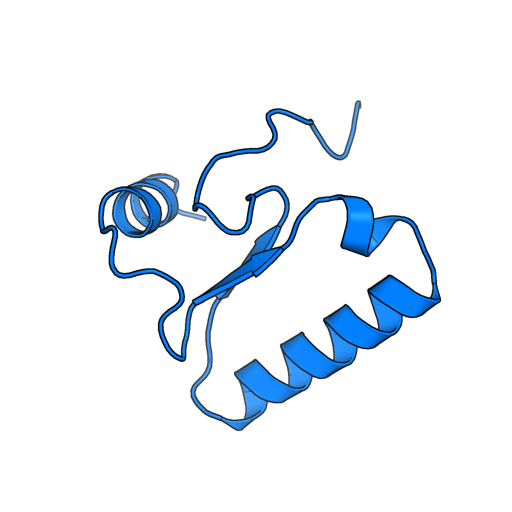CVVDPVSVVVVVVVCVVCVPPPHHDYHYQADSRSHGVPDDSDPD

Sequence (70 aa):
MNFNLIYEILKNPDKENLRIEYKQFGILDKKESKKKLVHEIVGISNKYGGHILIGITENGKFEGKIPFSV